Protein AF-A0A0A1U3R5-F1 (afdb_monomer_lite)

Structure (mmCIF, N/CA/C/O backbone):
data_AF-A0A0A1U3R5-F1
#
_entry.id   AF-A0A0A1U3R5-F1
#
loop_
_atom_site.group_PDB
_atom_site.id
_atom_site.type_symbol
_atom_site.label_atom_id
_atom_site.label_alt_id
_atom_site.label_comp_id
_atom_site.label_asym_id
_atom_site.label_entity_id
_atom_site.label_seq_id
_atom_site.pdbx_PDB_ins_code
_atom_site.Cartn_x
_atom_site.Cartn_y
_atom_site.Cartn_z
_atom_site.occupancy
_atom_site.B_iso_or_equiv
_atom_site.auth_seq_id
_atom_site.auth_comp_id
_atom_site.auth_asym_id
_atom_site.auth_atom_id
_atom_site.pdbx_PDB_model_num
ATOM 1 N N . MET A 1 1 ? 0.232 -1.411 3.314 1.00 96.06 1 MET A N 1
ATOM 2 C CA . MET A 1 1 ? 0.157 0.050 3.075 1.00 96.06 1 MET A CA 1
ATOM 3 C C . MET A 1 1 ? -1.226 0.662 3.321 1.00 96.06 1 MET A C 1
ATOM 5 O O . MET A 1 1 ? -1.303 1.880 3.379 1.00 96.06 1 MET A O 1
ATOM 9 N N . LEU A 1 2 ? -2.288 -0.129 3.554 1.00 96.75 2 LEU A N 1
ATOM 10 C CA . LEU A 1 2 ? -3.635 0.363 3.901 1.00 96.75 2 LEU A CA 1
ATOM 11 C C . LEU A 1 2 ? -3.669 1.492 4.963 1.00 96.75 2 LEU A C 1
ATOM 13 O O . LEU A 1 2 ? -4.366 2.478 4.728 1.00 96.75 2 LEU A O 1
ATOM 17 N N . PRO A 1 3 ? -2.906 1.440 6.080 1.00 96.75 3 PRO A N 1
ATOM 18 C CA . PRO A 1 3 ? -2.947 2.501 7.091 1.00 96.75 3 PRO A CA 1
ATOM 19 C C . PRO A 1 3 ? -2.499 3.887 6.616 1.00 96.75 3 PRO A C 1
ATOM 21 O O . PRO A 1 3 ? -2.840 4.864 7.273 1.00 96.75 3 PRO A O 1
ATOM 24 N N . ALA A 1 4 ? -1.789 4.005 5.484 1.00 97.31 4 ALA A N 1
ATOM 25 C CA . ALA A 1 4 ? -1.385 5.297 4.920 1.00 97.31 4 ALA A CA 1
ATOM 26 C C . ALA A 1 4 ? -2.586 6.238 4.693 1.00 97.31 4 ALA A C 1
ATOM 28 O O . ALA A 1 4 ? -2.471 7.445 4.885 1.00 97.31 4 ALA A O 1
ATOM 29 N N . HIS A 1 5 ? -3.758 5.672 4.389 1.00 96.50 5 HIS A N 1
ATOM 30 C CA . HIS A 1 5 ? -5.021 6.399 4.210 1.00 96.50 5 HIS A CA 1
ATOM 31 C C . HIS A 1 5 ? -5.582 7.024 5.498 1.00 96.50 5 HIS A C 1
ATOM 33 O O . HIS A 1 5 ? -6.484 7.856 5.438 1.00 96.50 5 HIS A O 1
ATOM 39 N N . GLY A 1 6 ? -5.048 6.655 6.665 1.00 95.56 6 GLY A N 1
ATOM 40 C CA . GLY A 1 6 ? -5.388 7.264 7.952 1.00 95.56 6 GLY A CA 1
ATOM 41 C C . GLY A 1 6 ? -4.587 8.528 8.287 1.00 95.56 6 GLY A C 1
ATOM 42 O O . GLY A 1 6 ? -4.894 9.176 9.283 1.00 95.56 6 GLY A O 1
ATOM 43 N N . TYR A 1 7 ? -3.568 8.889 7.496 1.00 96.50 7 TYR A N 1
ATOM 44 C CA . TYR A 1 7 ? -2.670 10.010 7.800 1.00 96.50 7 TYR A CA 1
ATOM 45 C C . TYR A 1 7 ? -3.086 11.296 7.059 1.00 96.50 7 TYR A C 1
ATOM 47 O O . TYR A 1 7 ? -3.094 11.303 5.824 1.00 96.50 7 TYR A O 1
ATOM 55 N N . PRO A 1 8 ? -3.360 12.415 7.765 1.00 94.62 8 PRO A N 1
ATOM 56 C CA . PRO A 1 8 ? -3.818 13.665 7.143 1.00 94.62 8 PRO A CA 1
ATOM 57 C C . PRO A 1 8 ? -2.880 14.218 6.061 1.00 94.62 8 PRO A C 1
ATOM 59 O O . PRO A 1 8 ? -3.336 14.615 4.990 1.00 94.62 8 PRO A O 1
ATOM 62 N N . GLU A 1 9 ? -1.566 14.169 6.297 1.00 96.69 9 GLU A N 1
ATOM 63 C CA . GLU A 1 9 ? -0.560 14.681 5.356 1.00 96.69 9 GLU A CA 1
ATOM 64 C C . GLU A 1 9 ? -0.471 13.890 4.048 1.00 96.69 9 GLU A C 1
ATOM 66 O O . GLU A 1 9 ? -0.007 14.423 3.044 1.00 96.69 9 GLU A O 1
ATOM 71 N N . LEU A 1 10 ? -0.924 12.635 4.038 1.00 96.81 10 LEU A N 1
ATOM 72 C CA . LEU A 1 10 ? -1.019 11.829 2.820 1.00 96.81 10 LEU A CA 1
ATOM 73 C C . LEU A 1 10 ? -2.388 11.991 2.153 1.00 96.81 10 LEU A C 1
ATOM 75 O O . LEU A 1 10 ? -2.484 12.015 0.930 1.00 96.81 10 LEU A O 1
ATOM 79 N N . LYS A 1 11 ? -3.444 12.186 2.948 1.00 93.94 11 LYS A N 1
ATOM 80 C CA . LYS A 1 11 ? -4.819 12.358 2.463 1.00 93.94 11 LYS A CA 1
ATOM 81 C C . LYS A 1 11 ? -5.016 13.606 1.593 1.00 93.94 11 LYS A C 1
ATOM 83 O O . LYS A 1 11 ? -5.965 13.661 0.818 1.00 93.94 11 LYS A O 1
ATOM 88 N N . LYS A 1 12 ? -4.127 14.600 1.689 1.00 96.00 12 LYS A N 1
ATOM 89 C CA . LYS A 1 12 ? -4.178 15.815 0.854 1.00 96.00 12 LYS A CA 1
ATOM 90 C C . LYS A 1 12 ? -3.909 15.565 -0.637 1.00 96.00 12 LYS A C 1
ATOM 92 O O . LYS A 1 12 ? -4.214 16.429 -1.454 1.00 96.00 12 LYS A O 1
ATOM 97 N N . TYR A 1 13 ? -3.328 14.421 -0.997 1.00 97.38 13 TYR A N 1
ATOM 98 C CA . TYR A 1 13 ? -3.007 14.075 -2.380 1.00 97.38 13 TYR A CA 1
ATOM 99 C C . TYR A 1 13 ? -4.190 13.362 -3.045 1.00 97.38 13 TYR A C 1
ATOM 101 O O . TYR A 1 13 ? -4.510 12.228 -2.701 1.00 97.38 13 TYR A O 1
ATOM 109 N N . THR A 1 14 ? -4.832 14.004 -4.025 1.00 96.00 14 THR A N 1
ATOM 110 C CA . THR A 1 14 ? -6.010 13.452 -4.727 1.00 96.00 14 THR A CA 1
ATOM 111 C C . THR A 1 14 ? -5.700 12.204 -5.555 1.00 96.00 14 THR A C 1
ATOM 113 O O . THR A 1 14 ? -6.590 11.407 -5.830 1.00 96.00 14 THR A O 1
ATOM 116 N N . ASN A 1 15 ? -4.435 12.009 -5.922 1.00 95.00 15 ASN A N 1
ATOM 117 C CA . ASN A 1 15 ? -3.932 10.826 -6.613 1.00 95.00 15 ASN A CA 1
ATOM 118 C C . ASN A 1 15 ? -3.558 9.666 -5.664 1.00 95.00 15 ASN A C 1
ATOM 120 O O . ASN A 1 15 ? -3.092 8.628 -6.131 1.00 95.00 15 ASN A O 1
ATOM 124 N N . LEU A 1 16 ? -3.779 9.795 -4.350 1.00 96.62 16 LEU A N 1
ATOM 125 C CA . LEU A 1 16 ? -3.780 8.667 -3.415 1.00 96.62 16 LEU A CA 1
ATOM 126 C C . LEU A 1 16 ? -5.173 8.009 -3.420 1.00 96.62 16 LEU A C 1
ATOM 128 O O . LEU A 1 16 ? -5.996 8.248 -2.543 1.00 96.62 16 LEU A O 1
ATOM 132 N N . VAL A 1 17 ? -5.441 7.200 -4.449 1.00 93.94 17 VAL A N 1
ATOM 133 C CA . VAL A 1 17 ? -6.810 6.778 -4.815 1.00 93.94 17 VAL A CA 1
ATOM 134 C C . VAL A 1 17 ? -7.430 5.761 -3.849 1.00 93.94 17 VAL A C 1
ATOM 136 O O . VAL A 1 17 ? -8.609 5.860 -3.521 1.00 93.94 17 VAL A O 1
ATOM 139 N N . GLY A 1 18 ? -6.667 4.766 -3.383 1.00 94.25 18 GLY A N 1
ATOM 140 C CA . GLY A 1 18 ? -7.239 3.692 -2.569 1.00 94.25 18 GLY A CA 1
ATOM 141 C C . GLY A 1 18 ? -6.260 2.595 -2.162 1.00 94.25 18 GLY A C 1
ATOM 142 O O . GLY A 1 18 ? -5.039 2.776 -2.179 1.00 94.25 18 GLY A O 1
ATOM 143 N N . HIS A 1 19 ? -6.811 1.455 -1.747 1.00 95.88 19 HIS A N 1
ATOM 144 C CA . HIS A 1 19 ? -6.063 0.241 -1.433 1.00 95.88 19 HIS A CA 1
ATOM 145 C C . HIS A 1 19 ? -6.495 -0.877 -2.381 1.00 95.88 19 HIS A C 1
ATOM 147 O O . HIS A 1 19 ? -7.686 -1.133 -2.523 1.00 95.88 19 HIS A O 1
ATOM 153 N N . PHE A 1 20 ? -5.523 -1.522 -3.024 1.00 95.56 20 PHE A N 1
ATOM 154 C CA . PHE A 1 20 ? -5.755 -2.639 -3.931 1.00 95.56 20 PHE A CA 1
ATOM 155 C C . PHE A 1 20 ? -5.381 -3.958 -3.254 1.00 95.56 20 PHE A C 1
ATOM 157 O O . PHE A 1 20 ? -4.309 -4.053 -2.648 1.00 95.56 20 PHE A O 1
ATOM 164 N N . GLY A 1 21 ? -6.240 -4.964 -3.417 1.00 94.56 21 GLY A N 1
ATOM 165 C CA . GLY A 1 21 ? -5.992 -6.323 -2.948 1.00 94.56 21 GLY A CA 1
ATOM 166 C C . GLY A 1 21 ? -6.193 -6.515 -1.446 1.00 94.56 21 GLY A C 1
ATOM 167 O O . GLY A 1 21 ? -6.922 -5.775 -0.781 1.00 94.56 21 GLY A O 1
ATOM 168 N N . THR A 1 22 ? -5.567 -7.564 -0.925 1.00 95.38 22 THR A N 1
ATOM 169 C CA . THR A 1 22 ? -5.770 -8.065 0.434 1.00 95.38 22 THR A CA 1
ATOM 170 C C . THR A 1 22 ? -4.424 -8.304 1.133 1.00 95.38 22 THR A C 1
ATOM 172 O O . THR A 1 22 ? -3.490 -7.507 1.026 1.00 95.38 22 THR A O 1
ATOM 175 N N . ALA A 1 23 ? -4.313 -9.358 1.943 1.00 97.06 23 ALA A N 1
ATOM 176 C CA . ALA A 1 23 ? -3.092 -9.667 2.668 1.00 97.06 23 ALA A CA 1
ATOM 177 C C . ALA A 1 23 ? -1.988 -10.176 1.727 1.00 97.06 23 ALA A C 1
ATOM 179 O O . ALA A 1 23 ? -2.240 -10.784 0.691 1.00 97.06 23 ALA A O 1
ATOM 180 N N . TRP A 1 24 ? -0.736 -9.981 2.147 1.00 97.81 24 TRP A N 1
ATOM 181 C CA . TRP A 1 24 ? 0.464 -10.220 1.337 1.00 97.81 24 TRP A CA 1
ATOM 182 C C . TRP A 1 24 ? 0.540 -11.606 0.675 1.00 97.81 24 TRP A C 1
ATOM 184 O O . TRP A 1 24 ? 1.134 -11.728 -0.392 1.00 97.81 24 TRP A O 1
ATOM 194 N N . TYR A 1 25 ? -0.041 -12.652 1.268 1.00 96.62 25 TYR A N 1
ATOM 195 C CA . TYR A 1 25 ? 0.012 -14.007 0.713 1.00 96.62 25 TYR A CA 1
ATOM 196 C C . TYR A 1 25 ? -0.812 -14.165 -0.581 1.00 96.62 25 TYR A C 1
ATOM 198 O O . TYR A 1 25 ? -0.552 -15.085 -1.353 1.00 96.62 25 TYR A O 1
ATOM 206 N N . ASN A 1 26 ? -1.754 -13.255 -0.860 1.00 97.25 26 ASN A N 1
ATOM 207 C CA . ASN A 1 26 ? -2.559 -13.249 -2.087 1.00 97.25 26 ASN A CA 1
ATOM 208 C C . ASN A 1 26 ? -1.890 -12.510 -3.258 1.00 97.25 26 ASN A C 1
ATOM 210 O O . ASN A 1 26 ? -2.398 -12.551 -4.381 1.00 97.25 26 ASN A O 1
ATOM 214 N N . GLN A 1 27 ? -0.720 -11.893 -3.045 1.00 97.25 27 GLN A N 1
ATOM 215 C CA . GLN A 1 27 ? -0.073 -11.028 -4.039 1.00 97.25 27 GLN A CA 1
ATOM 216 C C . GLN A 1 27 ? 0.152 -11.711 -5.399 1.00 97.25 27 GLN A C 1
ATOM 218 O O . GLN A 1 27 ? 0.042 -11.077 -6.436 1.00 97.25 27 GLN A O 1
ATOM 223 N N . GLN A 1 28 ? 0.422 -13.018 -5.441 1.00 96.12 28 GLN A N 1
ATOM 224 C CA . GLN A 1 28 ? 0.655 -13.721 -6.708 1.00 96.12 28 GLN A CA 1
ATOM 225 C C . GLN A 1 28 ? -0.595 -13.862 -7.590 1.00 96.12 28 GLN A C 1
ATOM 227 O O . GLN A 1 28 ? -0.464 -14.169 -8.777 1.00 96.12 28 GLN A O 1
ATOM 232 N N . HIS A 1 29 ? -1.788 -13.734 -7.011 1.00 96.56 29 HIS A N 1
ATOM 233 C CA . HIS A 1 29 ? -3.053 -13.684 -7.741 1.00 96.56 29 HIS A CA 1
ATOM 234 C C . HIS A 1 29 ? -3.450 -12.233 -8.027 1.00 96.56 29 HIS A C 1
ATOM 236 O O . HIS A 1 29 ? -3.851 -11.911 -9.138 1.00 96.56 29 HIS A O 1
ATOM 242 N N . GLU A 1 30 ? -3.287 -11.350 -7.044 1.00 96.19 30 GLU A N 1
ATOM 243 C CA . GLU A 1 30 ? -3.713 -9.953 -7.145 1.00 96.19 30 GLU A CA 1
ATOM 244 C C . GLU A 1 30 ? -2.820 -9.135 -8.082 1.00 96.19 30 GLU A C 1
ATOM 246 O O . GLU A 1 30 ? -3.330 -8.387 -8.910 1.00 96.19 30 GLU A O 1
ATOM 251 N N . LEU A 1 31 ? -1.497 -9.313 -8.023 1.00 96.88 31 LEU A N 1
ATOM 252 C CA . LEU A 1 31 ? -0.554 -8.540 -8.838 1.00 96.88 31 LEU A CA 1
ATOM 253 C C . LEU A 1 31 ? -0.565 -8.929 -10.320 1.00 96.88 31 LEU A C 1
ATOM 255 O O . LEU A 1 31 ? -0.148 -8.125 -11.142 1.00 96.88 31 LEU A O 1
ATOM 259 N N . LEU A 1 32 ? -1.094 -10.107 -10.676 1.00 95.31 32 LEU A N 1
ATOM 260 C CA . LEU A 1 32 ? -1.391 -10.439 -12.078 1.00 95.31 32 LEU A CA 1
ATOM 261 C C . LEU A 1 32 ? -2.435 -9.491 -12.679 1.00 95.31 32 LEU A C 1
ATOM 263 O O . LEU A 1 32 ? -2.425 -9.253 -13.880 1.00 95.31 32 LEU A O 1
ATOM 267 N N . ASN A 1 33 ? -3.335 -8.975 -11.840 1.00 93.19 33 ASN A N 1
ATOM 268 C CA . ASN A 1 33 ? -4.456 -8.135 -12.243 1.00 93.19 33 ASN A CA 1
ATOM 269 C C . ASN A 1 33 ? -4.242 -6.661 -11.880 1.00 93.19 33 ASN A C 1
ATOM 271 O O . ASN A 1 33 ? -5.173 -5.872 -12.007 1.00 93.19 33 ASN A O 1
ATOM 275 N N . PHE A 1 34 ? -3.059 -6.284 -11.385 1.00 95.69 34 PHE A N 1
ATOM 276 C CA . PHE A 1 34 ? -2.739 -4.890 -11.104 1.00 95.69 34 PHE A CA 1
ATOM 277 C C . PHE A 1 34 ? -2.109 -4.264 -12.358 1.00 95.69 34 PHE A C 1
ATOM 279 O O . PHE A 1 34 ? -0.972 -4.601 -12.691 1.00 95.69 34 PHE A O 1
ATOM 286 N N . PRO A 1 35 ? -2.808 -3.360 -13.067 1.00 95.81 35 PRO A N 1
ATOM 287 C CA . PRO A 1 35 ? -2.377 -2.859 -14.370 1.00 95.81 35 PRO A CA 1
ATOM 288 C C . PRO A 1 35 ? -1.370 -1.703 -14.234 1.00 95.81 35 PRO A C 1
ATOM 290 O O . PRO A 1 35 ? -1.504 -0.660 -14.868 1.00 95.81 35 PRO A O 1
ATOM 293 N N . GLY A 1 36 ? -0.362 -1.857 -13.374 1.00 97.25 36 GLY A N 1
ATOM 294 C CA . GLY A 1 36 ? 0.633 -0.823 -13.102 1.00 97.25 36 GLY A CA 1
ATOM 295 C C . GLY A 1 36 ? 1.889 -1.353 -12.406 1.00 97.25 36 GLY A C 1
ATOM 296 O O . GLY A 1 36 ? 1.956 -2.525 -12.031 1.00 97.25 36 GLY A O 1
ATOM 297 N N . PRO A 1 37 ? 2.906 -0.501 -12.204 1.00 98.38 37 PRO A N 1
ATOM 298 C CA . PRO A 1 37 ? 4.105 -0.880 -11.476 1.00 98.38 37 PRO A CA 1
ATOM 299 C C . PRO A 1 37 ? 3.853 -0.951 -9.967 1.00 98.38 37 PRO A C 1
ATOM 301 O O . PRO A 1 37 ? 3.089 -0.167 -9.402 1.00 98.38 37 PRO A O 1
ATOM 304 N N . VAL A 1 38 ? 4.549 -1.863 -9.293 1.00 98.44 38 VAL A N 1
ATOM 305 C CA . VAL A 1 38 ? 4.386 -2.124 -7.856 1.00 98.44 38 VAL A CA 1
ATOM 306 C C . VAL A 1 38 ? 5.732 -1.981 -7.166 1.00 98.44 38 VAL A C 1
ATOM 308 O O . VAL A 1 38 ? 6.702 -2.638 -7.537 1.00 98.44 38 VAL A O 1
ATOM 311 N N . VAL A 1 39 ? 5.789 -1.142 -6.133 1.00 98.62 39 VAL A N 1
ATOM 312 C CA . VAL A 1 39 ? 7.010 -0.908 -5.354 1.00 98.62 39 VAL A CA 1
ATOM 313 C C . VAL A 1 39 ? 6.915 -1.618 -4.008 1.00 98.62 39 VAL A C 1
ATOM 315 O O . VAL A 1 39 ? 6.083 -1.273 -3.168 1.00 98.62 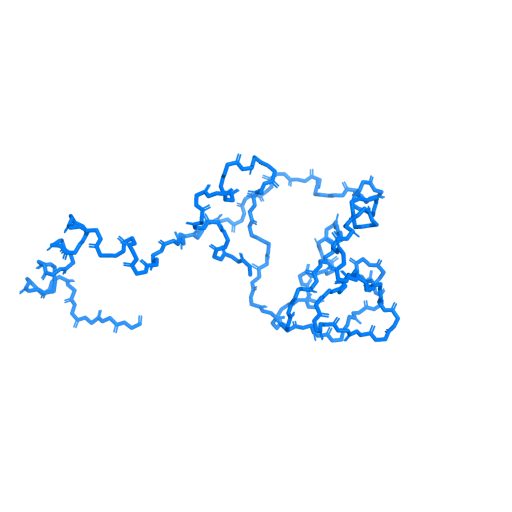39 VAL A O 1
ATOM 318 N N . PHE A 1 40 ? 7.812 -2.569 -3.767 1.00 98.56 40 PHE A N 1
ATOM 319 C CA . PHE A 1 40 ? 7.986 -3.193 -2.461 1.00 98.56 40 PHE A CA 1
ATOM 320 C C . PHE A 1 40 ? 8.973 -2.384 -1.620 1.00 98.56 40 PHE A C 1
ATOM 322 O O . PHE A 1 40 ? 10.159 -2.293 -1.939 1.00 98.56 40 PHE A O 1
ATOM 329 N N . THR A 1 41 ? 8.471 -1.790 -0.538 1.00 98.25 41 THR A N 1
ATOM 330 C CA . THR A 1 41 ? 9.257 -0.965 0.394 1.00 98.25 41 THR A CA 1
ATOM 331 C C . THR A 1 41 ? 9.813 -1.751 1.578 1.00 98.25 41 THR A C 1
ATOM 333 O O . THR A 1 41 ? 10.812 -1.336 2.161 1.00 98.25 41 THR A O 1
ATOM 336 N N . THR A 1 42 ? 9.163 -2.858 1.938 1.00 98.19 42 THR A N 1
ATOM 337 C CA . THR A 1 42 ? 9.550 -3.814 2.986 1.00 98.19 42 THR A CA 1
ATOM 338 C C . THR A 1 42 ? 9.104 -5.220 2.572 1.00 98.19 42 THR A C 1
ATOM 340 O O . THR A 1 42 ? 8.487 -5.414 1.520 1.00 98.19 42 THR A O 1
ATOM 343 N N . ASN A 1 43 ? 9.359 -6.216 3.419 1.00 97.56 43 ASN A N 1
ATOM 344 C CA . ASN A 1 43 ? 8.659 -7.494 3.334 1.00 97.56 43 ASN A CA 1
ATOM 345 C C . ASN A 1 43 ? 7.122 -7.283 3.374 1.00 97.56 43 ASN A C 1
ATOM 347 O O . ASN A 1 43 ? 6.638 -6.302 3.939 1.00 97.56 43 ASN A O 1
ATOM 351 N N . CYS A 1 44 ? 6.313 -8.161 2.778 1.00 96.69 44 CYS A N 1
ATOM 352 C CA . CYS A 1 44 ? 6.636 -9.507 2.287 1.00 96.69 44 CYS A CA 1
ATOM 353 C C . CYS A 1 44 ? 6.550 -9.607 0.757 1.00 96.69 44 CYS A C 1
ATOM 355 O O . CYS A 1 44 ? 5.453 -9.690 0.211 1.00 96.69 44 CYS A O 1
ATOM 357 N N . LEU A 1 45 ? 7.698 -9.658 0.076 1.00 97.75 45 LEU A N 1
ATOM 358 C CA . LEU A 1 45 ? 7.782 -9.990 -1.347 1.00 97.75 45 LEU A CA 1
ATOM 359 C C . LEU A 1 45 ? 7.816 -11.515 -1.511 1.00 97.75 45 LEU A C 1
ATOM 361 O O . LEU A 1 45 ? 8.751 -12.169 -1.049 1.00 97.75 45 LEU A O 1
ATOM 365 N N . MET A 1 46 ? 6.802 -12.088 -2.157 1.00 97.56 46 MET A N 1
ATOM 366 C CA . MET A 1 46 ? 6.852 -13.477 -2.622 1.00 97.56 46 MET A CA 1
ATOM 367 C C . MET A 1 46 ? 7.624 -13.544 -3.939 1.00 97.56 46 MET A C 1
ATOM 369 O O . MET A 1 46 ? 7.732 -12.542 -4.640 1.00 97.56 46 MET A O 1
ATOM 373 N N . LYS A 1 47 ? 8.115 -14.735 -4.311 1.00 96.94 47 LYS A N 1
ATOM 374 C CA . LYS A 1 47 ? 8.718 -14.971 -5.632 1.00 96.94 47 LYS A CA 1
ATOM 375 C C . LYS A 1 47 ? 7.794 -14.409 -6.730 1.00 96.94 47 LYS A C 1
ATOM 377 O O . LYS A 1 47 ? 6.693 -14.952 -6.887 1.00 96.94 47 LYS A O 1
ATOM 382 N N . PRO A 1 48 ? 8.203 -13.355 -7.464 1.00 96.00 48 PRO A N 1
ATOM 383 C CA . PRO A 1 48 ? 7.391 -12.800 -8.537 1.00 96.00 48 PRO A CA 1
ATOM 384 C C . PRO A 1 48 ? 7.168 -13.845 -9.621 1.00 96.00 48 PRO A C 1
ATOM 386 O O . PRO A 1 48 ? 8.080 -14.615 -9.943 1.00 96.00 48 PRO A O 1
ATOM 389 N N . LYS A 1 49 ? 5.961 -13.877 -10.183 1.00 96.12 49 LYS A N 1
ATOM 390 C CA . LYS A 1 49 ? 5.704 -14.689 -11.367 1.00 96.12 49 LYS A CA 1
ATOM 391 C C . LYS A 1 49 ? 6.228 -13.966 -12.616 1.00 96.12 49 LYS A C 1
ATOM 393 O O . LYS A 1 49 ? 6.161 -12.734 -12.648 1.00 96.12 49 LYS A O 1
ATOM 398 N N . PRO A 1 50 ? 6.749 -14.691 -13.623 1.00 95.88 50 PRO A N 1
ATOM 399 C CA . PRO A 1 50 ? 7.276 -14.089 -14.849 1.00 95.88 50 PRO A CA 1
ATOM 400 C C . PRO A 1 50 ? 6.328 -13.086 -15.519 1.00 95.88 50 PRO A C 1
ATOM 402 O O . PRO A 1 50 ? 6.788 -12.072 -16.028 1.00 95.88 50 PRO A O 1
ATOM 405 N N . GLU A 1 51 ? 5.023 -13.339 -15.451 1.00 96.19 51 GLU A N 1
ATOM 406 C CA . GLU A 1 51 ? 3.947 -12.570 -16.079 1.00 96.19 51 GLU A CA 1
ATOM 407 C C . GLU A 1 51 ? 3.863 -11.117 -15.600 1.00 96.19 51 GLU A C 1
ATOM 409 O O . GLU A 1 51 ? 3.388 -10.270 -16.343 1.00 96.19 51 GLU A O 1
ATOM 414 N N . TYR A 1 52 ? 4.309 -10.818 -14.375 1.00 95.19 52 TYR A N 1
ATOM 415 C CA . TYR A 1 52 ? 4.277 -9.457 -13.822 1.00 95.19 52 TYR A CA 1
ATOM 416 C C . TYR A 1 52 ? 5.629 -8.991 -13.268 1.00 95.19 52 TYR A C 1
ATOM 418 O O . TYR A 1 52 ? 5.745 -7.860 -12.796 1.00 95.19 52 TYR A O 1
ATOM 426 N N . ALA A 1 53 ? 6.664 -9.840 -13.289 1.00 96.56 53 ALA A N 1
ATOM 427 C CA . ALA A 1 53 ? 7.954 -9.557 -12.656 1.00 96.56 53 ALA A CA 1
ATOM 428 C C . ALA A 1 53 ? 8.611 -8.270 -13.182 1.00 96.56 53 ALA A C 1
ATOM 430 O O . ALA A 1 53 ? 9.212 -7.532 -12.405 1.00 96.56 53 ALA A O 1
ATOM 431 N N . GLU A 1 54 ? 8.450 -7.964 -14.472 1.00 95.62 54 GLU A N 1
ATOM 432 C CA . GLU A 1 54 ? 8.986 -6.748 -15.101 1.00 95.62 54 GLU A CA 1
ATOM 433 C C . GLU A 1 54 ? 8.322 -5.440 -14.627 1.00 95.62 54 GLU A C 1
ATOM 435 O O . GLU A 1 54 ? 8.778 -4.348 -14.963 1.00 95.62 54 GLU A O 1
ATOM 440 N N . HIS A 1 55 ? 7.238 -5.525 -13.854 1.00 95.69 55 HIS A N 1
ATOM 441 C CA . HIS A 1 55 ? 6.542 -4.377 -13.266 1.00 95.69 55 HIS A CA 1
ATOM 442 C C . HIS A 1 55 ? 6.819 -4.242 -11.761 1.00 95.69 55 HIS A C 1
ATOM 444 O O . HIS A 1 55 ? 6.299 -3.330 -11.114 1.00 95.69 55 HIS A O 1
ATOM 450 N N . ILE A 1 56 ? 7.634 -5.135 -11.186 1.00 98.31 56 ILE A N 1
ATOM 451 C CA . ILE A 1 56 ? 7.976 -5.119 -9.765 1.00 98.31 56 ILE A CA 1
ATOM 452 C C . ILE A 1 56 ? 9.273 -4.350 -9.539 1.00 98.31 56 ILE A C 1
ATOM 454 O O . ILE A 1 56 ? 10.331 -4.674 -10.079 1.00 98.31 56 ILE A O 1
ATOM 458 N N . PHE A 1 57 ? 9.189 -3.374 -8.646 1.00 98.69 57 PHE A N 1
ATOM 459 C CA . PHE A 1 57 ? 10.303 -2.578 -8.166 1.00 98.69 57 PHE A CA 1
ATOM 460 C C . PHE A 1 57 ? 10.522 -2.853 -6.684 1.00 98.69 57 PHE A C 1
ATOM 462 O O . PHE A 1 57 ? 9.586 -3.104 -5.923 1.00 98.69 57 PHE A O 1
ATOM 469 N N . THR A 1 58 ? 11.772 -2.774 -6.254 1.00 98.75 58 THR A N 1
ATOM 470 C CA . THR A 1 58 ? 12.150 -2.919 -4.845 1.00 98.75 58 THR A CA 1
ATOM 471 C C . THR A 1 58 ? 12.837 -1.656 -4.351 1.00 98.75 58 THR A C 1
ATOM 473 O O . THR A 1 58 ? 13.346 -0.872 -5.148 1.00 98.75 58 THR A O 1
ATOM 476 N N . THR A 1 59 ? 12.823 -1.414 -3.045 1.00 98.69 59 THR A N 1
ATOM 477 C CA . THR A 1 59 ? 13.578 -0.322 -2.421 1.00 98.69 59 THR A CA 1
ATOM 478 C C . THR A 1 59 ? 13.833 -0.631 -0.942 1.00 98.69 59 THR A C 1
ATOM 480 O O . THR A 1 59 ? 13.267 -1.584 -0.405 1.00 98.69 59 THR A O 1
ATOM 483 N N . ASN A 1 60 ? 14.641 0.191 -0.262 1.00 97.19 60 ASN A N 1
ATOM 484 C CA . ASN A 1 60 ? 15.137 -0.082 1.098 1.00 97.19 60 ASN A CA 1
ATOM 485 C C . ASN A 1 60 ? 15.873 -1.435 1.153 1.00 97.19 60 ASN A C 1
ATOM 487 O O . ASN A 1 60 ? 16.664 -1.735 0.271 1.00 97.19 60 ASN A O 1
ATOM 491 N N . GLU A 1 61 ? 15.582 -2.255 2.162 1.00 97.25 61 GLU A N 1
ATOM 492 C CA . GLU A 1 61 ? 16.189 -3.572 2.380 1.00 97.25 61 GLU A CA 1
ATOM 493 C C . GLU A 1 61 ? 15.583 -4.683 1.507 1.00 97.25 61 GLU A C 1
ATOM 495 O O . GLU A 1 61 ? 15.987 -5.842 1.594 1.00 97.25 61 GLU A O 1
ATOM 500 N N . VAL A 1 62 ? 14.579 -4.376 0.677 1.00 97.88 62 VAL A N 1
ATOM 501 C CA . VAL A 1 62 ? 13.958 -5.380 -0.192 1.00 97.88 62 VAL A CA 1
ATOM 502 C C . VAL A 1 62 ? 14.800 -5.572 -1.445 1.00 97.88 62 VAL A C 1
ATOM 504 O O . VAL A 1 62 ? 15.110 -4.612 -2.147 1.00 97.88 62 VAL A O 1
ATOM 507 N N . GLY A 1 63 ? 15.091 -6.829 -1.778 1.00 96.62 63 GLY A N 1
ATOM 508 C CA . GLY A 1 63 ? 15.756 -7.202 -3.019 1.00 96.62 63 GLY A CA 1
ATOM 509 C C . GLY A 1 63 ? 15.315 -8.578 -3.508 1.00 96.62 63 GLY A C 1
ATOM 510 O O . GLY A 1 63 ? 14.990 -9.465 -2.720 1.00 96.62 63 GLY A O 1
ATOM 511 N N . TYR A 1 64 ? 15.302 -8.750 -4.826 1.00 97.19 64 TYR A N 1
ATOM 512 C CA . TYR A 1 64 ? 15.078 -10.034 -5.483 1.00 97.19 64 TYR A CA 1
ATOM 513 C C . TYR A 1 64 ? 15.833 -10.033 -6.815 1.00 97.19 64 TYR A C 1
ATOM 515 O O . TYR A 1 64 ? 15.825 -9.033 -7.535 1.00 97.19 64 TYR A O 1
ATOM 523 N N . ALA A 1 65 ? 16.511 -11.135 -7.135 1.00 96.31 65 ALA A N 1
ATOM 524 C CA . ALA A 1 65 ? 17.355 -11.217 -8.322 1.00 96.31 65 ALA A CA 1
ATOM 525 C C . ALA A 1 65 ? 16.553 -10.946 -9.607 1.00 96.31 65 ALA A C 1
ATOM 527 O O . ALA A 1 65 ? 15.513 -11.560 -9.839 1.00 96.31 65 ALA A O 1
ATOM 528 N N . GLY A 1 66 ? 17.059 -10.035 -10.440 1.00 95.12 66 GLY A N 1
ATOM 529 C CA . GLY A 1 66 ? 16.430 -9.652 -11.706 1.00 95.12 66 GLY A CA 1
ATOM 530 C C . GLY A 1 66 ? 15.359 -8.562 -11.605 1.00 95.12 66 GLY A C 1
ATOM 531 O O . GLY A 1 66 ? 14.854 -8.150 -12.643 1.00 95.12 66 GLY A O 1
ATOM 532 N N . LEU A 1 67 ? 15.026 -8.066 -10.407 1.00 97.56 67 LEU A N 1
ATOM 533 C CA . LEU A 1 67 ? 14.129 -6.914 -10.256 1.00 97.56 67 LEU A CA 1
ATOM 534 C C . LEU A 1 67 ? 14.901 -5.595 -10.227 1.00 97.56 67 LEU A C 1
ATOM 536 O O . LEU A 1 67 ? 16.035 -5.531 -9.750 1.00 97.56 67 LEU A O 1
ATOM 540 N N . ILE A 1 68 ? 14.251 -4.522 -10.677 1.00 97.81 68 ILE A N 1
ATOM 541 C CA . ILE A 1 68 ? 14.806 -3.171 -10.591 1.00 97.81 68 ILE A CA 1
ATOM 542 C C . ILE A 1 68 ? 14.755 -2.705 -9.129 1.00 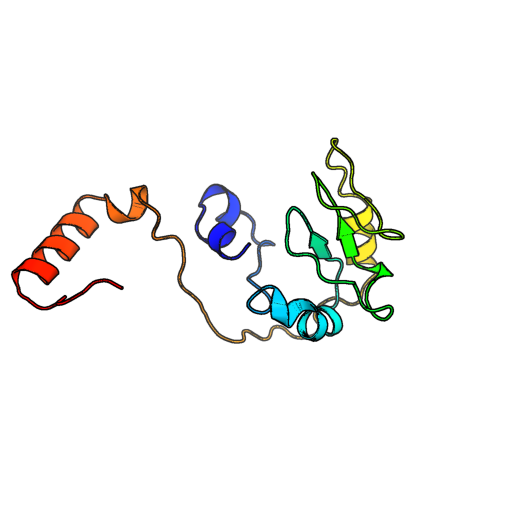97.81 68 ILE A C 1
ATOM 544 O O . ILE A 1 68 ? 13.712 -2.767 -8.470 1.00 97.81 68 ILE A O 1
ATOM 548 N N . HIS A 1 69 ? 15.887 -2.222 -8.618 1.00 98.31 69 HIS A N 1
ATOM 549 C CA . HIS A 1 69 ? 15.999 -1.680 -7.267 1.00 98.31 69 HIS A CA 1
ATOM 550 C C . HIS A 1 69 ? 16.124 -0.153 -7.301 1.00 98.31 69 HIS A C 1
ATOM 552 O O . HIS A 1 69 ? 17.081 0.391 -7.850 1.00 98.31 69 HIS A O 1
ATOM 558 N N . VAL A 1 70 ? 15.162 0.541 -6.694 1.00 98.50 70 VAL A N 1
ATOM 559 C CA . VAL A 1 70 ? 15.206 1.988 -6.469 1.00 98.50 70 VAL A CA 1
ATOM 560 C C . VAL A 1 70 ? 16.079 2.254 -5.250 1.00 98.50 70 VAL A C 1
ATOM 562 O O . VAL A 1 70 ? 15.714 1.899 -4.126 1.00 98.50 70 VAL A O 1
ATOM 565 N N . GLY A 1 71 ? 17.228 2.882 -5.491 1.00 96.94 71 GLY A N 1
ATOM 566 C CA . GLY A 1 71 ? 18.259 3.121 -4.487 1.00 96.94 71 GLY A CA 1
ATOM 567 C C . GLY A 1 71 ? 17.869 4.096 -3.372 1.00 96.94 71 GLY A C 1
ATOM 568 O O . GLY A 1 71 ? 16.741 4.586 -3.266 1.00 96.94 71 GLY A O 1
ATOM 569 N N . SER A 1 72 ? 18.850 4.400 -2.522 1.00 95.31 72 SER A N 1
ATOM 570 C CA . SER A 1 72 ? 18.685 5.232 -1.322 1.00 95.31 72 SER A CA 1
ATOM 571 C C . SER A 1 72 ? 18.251 6.673 -1.606 1.00 95.31 72 SER A C 1
ATOM 573 O O . SER A 1 72 ? 17.620 7.291 -0.754 1.00 95.31 72 SER A O 1
ATOM 575 N N . ASN A 1 73 ? 18.529 7.195 -2.803 1.00 97.00 73 ASN A N 1
ATOM 576 C CA . ASN A 1 73 ? 18.078 8.516 -3.245 1.00 97.00 73 ASN A CA 1
ATOM 577 C C . ASN A 1 73 ? 16.573 8.582 -3.562 1.00 97.00 73 ASN A C 1
ATOM 579 O O . ASN A 1 73 ? 16.067 9.677 -3.796 1.00 97.00 73 ASN A O 1
ATOM 583 N N . LYS A 1 74 ? 15.866 7.440 -3.573 1.00 97.50 74 LYS A N 1
ATOM 584 C CA . LYS A 1 74 ? 14.421 7.348 -3.837 1.00 97.50 74 LYS A CA 1
ATOM 585 C C . LYS A 1 74 ? 13.998 8.000 -5.151 1.00 97.50 74 LYS A C 1
ATOM 587 O O . LYS A 1 74 ? 12.909 8.564 -5.245 1.00 97.50 74 LYS A O 1
ATOM 592 N N . ASP A 1 75 ? 14.844 7.896 -6.174 1.00 98.06 75 ASP A N 1
ATOM 593 C CA . ASP A 1 75 ? 14.481 8.353 -7.510 1.00 98.06 75 ASP A CA 1
ATOM 594 C C . ASP A 1 75 ? 13.455 7.397 -8.137 1.00 98.06 75 ASP A C 1
ATOM 596 O O . ASP A 1 75 ? 13.784 6.378 -8.747 1.00 98.06 75 ASP A O 1
ATOM 600 N N . PHE A 1 76 ? 12.178 7.727 -7.945 1.00 98.44 76 PHE A N 1
ATOM 601 C CA . PHE A 1 76 ? 11.047 6.964 -8.465 1.00 98.44 76 PHE A CA 1
ATOM 602 C C . PHE A 1 76 ? 10.711 7.288 -9.925 1.00 98.44 76 PHE A C 1
ATOM 604 O O . PHE A 1 76 ? 9.694 6.803 -10.423 1.00 98.44 76 PHE A O 1
ATOM 611 N N . LYS A 1 77 ? 11.544 8.054 -10.643 1.00 98.38 77 LYS A N 1
ATOM 612 C CA . LYS A 1 77 ? 11.307 8.391 -12.054 1.00 98.38 77 LYS A CA 1
ATOM 613 C C . LYS A 1 77 ? 11.057 7.150 -12.914 1.00 98.38 77 LYS A C 1
ATOM 615 O O . LYS A 1 77 ? 10.078 7.122 -13.650 1.00 98.38 77 LYS A O 1
ATOM 620 N N . VAL A 1 78 ? 11.858 6.097 -12.738 1.00 97.75 78 VAL A N 1
ATOM 621 C CA . VAL A 1 78 ? 11.700 4.829 -13.476 1.00 97.75 78 VAL A CA 1
ATOM 622 C C . VAL A 1 78 ? 10.345 4.151 -13.219 1.00 97.75 78 VAL A C 1
ATOM 624 O O . VAL A 1 78 ? 9.768 3.542 -14.117 1.00 97.75 78 VAL A O 1
ATOM 627 N N . VAL A 1 79 ? 9.801 4.287 -12.005 1.00 98.56 79 VAL A N 1
ATOM 628 C CA . VAL A 1 79 ? 8.486 3.739 -11.639 1.00 98.56 79 VAL A CA 1
ATOM 629 C C . VAL A 1 79 ? 7.380 4.550 -12.308 1.00 98.56 79 VAL A C 1
ATOM 631 O O . VAL A 1 79 ? 6.44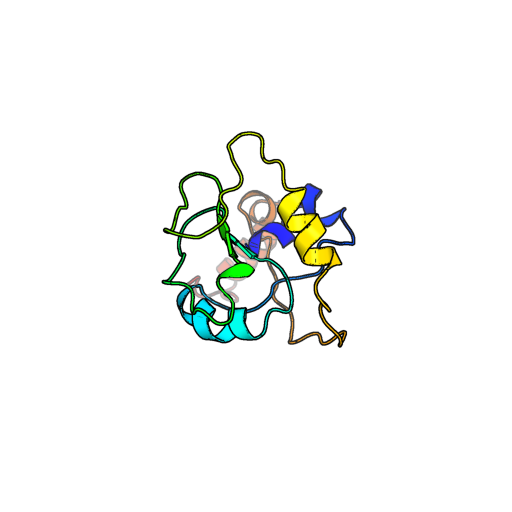0 3.981 -12.852 1.00 98.56 79 VAL A O 1
ATOM 634 N N . ILE A 1 80 ? 7.505 5.877 -12.302 1.00 98.50 80 ILE A N 1
ATOM 635 C CA . ILE A 1 80 ? 6.530 6.786 -12.916 1.00 98.50 80 ILE A CA 1
ATOM 636 C C . ILE A 1 80 ? 6.494 6.587 -14.435 1.00 98.50 80 ILE A C 1
ATOM 638 O O . ILE A 1 80 ? 5.416 6.470 -15.006 1.00 98.50 80 ILE A O 1
ATOM 642 N N . GLU A 1 81 ? 7.652 6.488 -15.087 1.00 98.38 81 GLU A N 1
ATOM 643 C CA . GLU A 1 81 ? 7.743 6.220 -16.527 1.00 98.38 81 GLU A CA 1
ATOM 644 C C . GLU A 1 81 ? 7.108 4.875 -16.891 1.00 98.38 81 GLU A C 1
ATOM 646 O O . GLU A 1 81 ? 6.368 4.793 -17.870 1.00 98.38 81 GLU A O 1
ATOM 651 N N . LYS A 1 82 ? 7.315 3.835 -16.069 1.00 98.12 82 LYS A N 1
ATOM 652 C CA . LYS A 1 82 ? 6.640 2.547 -16.260 1.00 98.12 82 LYS A CA 1
ATOM 653 C C . LYS A 1 82 ? 5.125 2.670 -16.094 1.00 98.12 82 LYS A C 1
ATOM 655 O O . LYS A 1 82 ? 4.404 2.111 -16.908 1.00 98.12 82 LYS A O 1
ATOM 660 N N . ALA A 1 83 ? 4.645 3.417 -15.097 1.00 98.06 83 ALA A N 1
ATOM 661 C CA . ALA A 1 83 ? 3.213 3.647 -14.893 1.00 98.06 83 ALA A CA 1
ATOM 662 C C . ALA A 1 83 ? 2.564 4.362 -16.084 1.00 98.06 83 ALA A C 1
ATOM 664 O O . ALA A 1 83 ? 1.483 3.972 -16.502 1.00 98.06 83 ALA A O 1
ATOM 665 N N . LEU A 1 84 ? 3.235 5.368 -16.653 1.00 98.06 84 LEU A N 1
ATOM 666 C CA . LEU A 1 84 ? 2.751 6.113 -17.822 1.00 98.06 84 LEU A CA 1
ATOM 667 C C . LEU A 1 84 ? 2.730 5.279 -19.112 1.00 98.06 84 LEU A C 1
ATOM 669 O O . LEU A 1 84 ? 1.995 5.614 -20.035 1.00 98.06 84 LEU A O 1
ATOM 673 N N . ALA A 1 85 ? 3.550 4.229 -19.190 1.00 97.62 85 ALA A N 1
ATOM 674 C CA . ALA A 1 85 ? 3.621 3.324 -20.336 1.00 97.62 85 ALA A CA 1
ATOM 675 C C . ALA A 1 85 ? 2.670 2.117 -20.233 1.00 97.62 85 ALA A C 1
ATOM 677 O O . ALA A 1 85 ? 2.614 1.316 -21.163 1.00 97.62 85 ALA A O 1
ATOM 678 N N . MET A 1 86 ? 1.980 1.947 -19.103 1.00 96.75 86 MET A N 1
ATOM 679 C CA . MET A 1 86 ? 1.022 0.866 -18.875 1.00 96.75 86 MET A CA 1
ATOM 680 C C . MET A 1 86 ? -0.405 1.389 -19.017 1.00 96.75 86 MET A C 1
ATOM 682 O O . MET A 1 86 ? -0.674 2.550 -18.721 1.00 96.75 86 MET A O 1
ATOM 686 N N . ASP A 1 87 ? -1.325 0.513 -19.424 1.00 94.44 87 ASP A N 1
ATOM 687 C CA . ASP A 1 87 ? -2.716 0.894 -19.693 1.00 94.44 87 ASP A CA 1
ATOM 688 C C . ASP A 1 87 ? -3.433 1.458 -18.455 1.00 94.44 87 ASP A C 1
ATOM 690 O O . ASP A 1 87 ? -4.354 2.264 -18.582 1.00 94.44 87 ASP A O 1
ATOM 694 N N . GLY A 1 88 ? -3.007 1.067 -17.248 1.00 95.44 88 GLY A N 1
ATOM 695 C CA . GLY A 1 88 ? -3.681 1.452 -16.016 1.00 95.44 88 GLY A CA 1
ATOM 696 C C . GLY A 1 88 ? -5.043 0.773 -15.863 1.00 95.44 88 GLY A C 1
ATOM 697 O O . GLY A 1 88 ? -5.439 -0.104 -16.636 1.00 95.44 88 GLY A O 1
ATOM 698 N N . PHE A 1 89 ? -5.774 1.165 -14.822 1.00 93.38 89 PHE A N 1
ATOM 699 C CA . PHE A 1 89 ? -7.147 0.705 -14.635 1.00 93.38 89 PHE A CA 1
ATOM 700 C C . PHE A 1 89 ? -8.041 1.279 -15.740 1.00 93.38 89 PHE A C 1
ATOM 702 O O . PHE A 1 89 ? -8.052 2.488 -15.949 1.00 93.38 89 PHE A O 1
ATOM 709 N N . GLN A 1 90 ? -8.787 0.408 -16.426 1.00 92.25 90 GLN A N 1
ATOM 710 C CA . GLN A 1 90 ? -9.758 0.809 -17.455 1.00 92.25 90 GLN A CA 1
ATOM 711 C C . GLN A 1 90 ? -11.133 1.159 -16.865 1.00 92.25 90 GLN A C 1
ATOM 713 O O . GLN A 1 90 ? -11.948 1.803 -17.524 1.00 92.25 90 GLN A O 1
ATOM 718 N N . ASP A 1 91 ? -11.368 0.762 -15.611 1.00 87.50 91 ASP A N 1
ATOM 719 C CA . ASP A 1 91 ? -12.663 0.846 -14.950 1.00 87.50 91 ASP A CA 1
ATOM 720 C C . ASP A 1 91 ? -12.514 1.558 -13.595 1.00 87.50 91 ASP A C 1
ATOM 722 O O . ASP A 1 91 ? -11.610 1.243 -12.818 1.00 87.50 91 ASP A O 1
ATOM 726 N N . ASP A 1 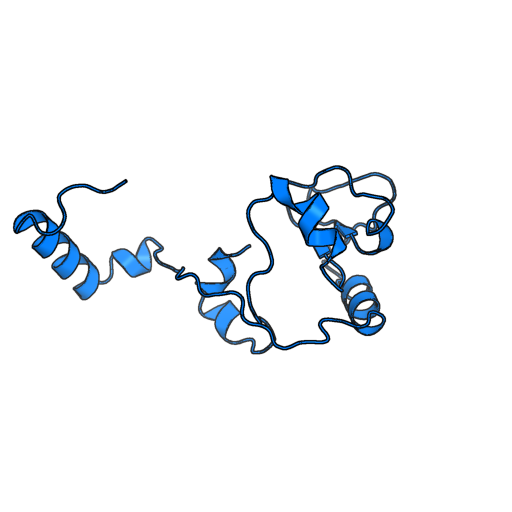92 ? -13.467 2.424 -13.244 1.00 83.75 92 ASP A N 1
ATOM 727 C CA . ASP A 1 92 ? -13.535 3.096 -11.934 1.00 83.75 92 ASP A CA 1
ATOM 728 C C . ASP A 1 92 ? -14.305 2.263 -10.891 1.00 83.75 92 ASP A C 1
ATOM 730 O O . ASP A 1 92 ? -15.228 2.729 -10.212 1.00 83.75 92 ASP A O 1
ATOM 734 N N . LYS A 1 93 ? -13.968 0.976 -10.770 1.00 84.31 93 LYS A N 1
ATOM 735 C CA . LYS A 1 93 ? -14.690 0.059 -9.879 1.00 84.31 93 LYS A CA 1
ATOM 736 C C . LYS A 1 93 ? -14.239 0.213 -8.422 1.00 84.31 93 LYS A C 1
ATOM 738 O O . LYS A 1 93 ? -13.080 -0.021 -8.086 1.00 84.31 93 LYS A O 1
ATOM 743 N N . LYS A 1 94 ? -15.181 0.531 -7.524 1.00 85.62 94 LYS A N 1
ATOM 744 C CA . LYS A 1 94 ? -14.974 0.506 -6.064 1.00 85.62 94 LYS A CA 1
ATOM 745 C C . LYS A 1 94 ? -15.485 -0.809 -5.473 1.00 85.62 94 LYS A C 1
ATOM 747 O O . LYS A 1 94 ? -16.685 -0.971 -5.263 1.00 85.62 94 LYS A O 1
ATOM 752 N N . ASP A 1 95 ? -14.569 -1.711 -5.131 1.00 86.19 95 ASP A N 1
ATOM 753 C CA . ASP A 1 95 ? -14.877 -3.017 -4.527 1.00 86.19 95 ASP A CA 1
ATOM 754 C C . ASP A 1 95 ? -14.923 -2.968 -2.991 1.00 86.19 95 ASP A C 1
ATOM 756 O O . ASP A 1 95 ? -14.284 -3.743 -2.282 1.00 86.19 95 ASP A O 1
ATOM 760 N N . GLY A 1 96 ? -15.723 -2.033 -2.474 1.00 90.88 96 GLY A N 1
ATOM 761 C CA . GLY A 1 96 ? -15.981 -1.872 -1.046 1.00 90.88 96 GLY A CA 1
ATOM 762 C C . GLY A 1 96 ? -15.232 -0.711 -0.395 1.00 90.88 96 GLY A C 1
ATOM 763 O O . GLY A 1 96 ? -14.677 0.173 -1.048 1.00 90.88 96 GLY A O 1
ATOM 764 N N . GLU A 1 97 ? -15.289 -0.677 0.933 1.00 94.19 97 GLU A N 1
ATOM 765 C CA . GLU A 1 97 ? -14.696 0.373 1.754 1.00 94.19 97 GLU A CA 1
ATOM 766 C C . GLU A 1 97 ? -14.232 -0.205 3.088 1.00 94.19 97 GLU A C 1
ATOM 768 O O . GLU A 1 97 ? -14.898 -1.058 3.676 1.00 94.19 97 GLU A O 1
ATOM 773 N N . VAL A 1 98 ? -13.083 0.270 3.565 1.00 94.25 98 VAL A N 1
ATOM 774 C CA . VAL A 1 98 ? -12.518 -0.105 4.861 1.00 94.25 98 VAL A CA 1
ATOM 775 C C . VAL A 1 98 ? -12.156 1.166 5.615 1.00 94.25 98 VAL A C 1
ATOM 777 O O . VAL A 1 98 ? -11.459 2.033 5.087 1.00 94.25 98 VAL A O 1
ATOM 780 N N . LEU A 1 99 ? -12.611 1.270 6.864 1.00 95.12 99 LEU A N 1
ATOM 781 C CA . LEU A 1 99 ? -12.229 2.360 7.758 1.00 95.12 99 LEU A CA 1
ATOM 782 C C . LEU A 1 99 ? -10.851 2.090 8.373 1.00 95.12 99 LEU A C 1
ATOM 784 O O . LEU A 1 99 ? -10.563 0.991 8.842 1.00 95.12 99 LEU A O 1
ATOM 788 N N . THR A 1 100 ? -10.010 3.120 8.403 1.00 95.50 100 THR A N 1
ATOM 789 C CA . THR A 1 100 ? -8.689 3.110 9.044 1.00 95.50 100 THR A CA 1
ATOM 790 C C . THR A 1 100 ? -8.459 4.432 9.781 1.00 95.50 100 THR A C 1
ATOM 792 O O . THR A 1 100 ? -9.272 5.349 9.678 1.00 95.50 100 THR A O 1
ATOM 795 N N . GLY A 1 101 ? -7.357 4.546 10.524 1.00 94.56 101 GLY A N 1
ATOM 796 C CA . GLY A 1 101 ? -6.992 5.775 11.241 1.00 94.56 101 GLY A CA 1
ATOM 797 C C . GLY A 1 101 ? -7.315 5.780 12.737 1.00 94.56 101 GLY A C 1
ATOM 798 O O . GLY A 1 101 ? -7.164 6.809 13.384 1.00 94.56 101 GLY A O 1
ATOM 799 N N . PHE A 1 102 ? -7.683 4.638 13.322 1.00 94.19 102 PHE A N 1
ATOM 800 C CA . PHE A 1 102 ? -7.882 4.483 14.771 1.00 94.19 102 PHE A CA 1
ATOM 801 C C . PHE A 1 102 ? -6.549 4.337 15.537 1.00 94.19 102 PHE A C 1
ATOM 803 O O . PHE A 1 102 ? -6.363 3.409 16.321 1.00 94.19 102 PHE A O 1
ATOM 810 N N . GLY A 1 103 ? -5.584 5.223 15.268 1.00 93.75 103 GLY A N 1
ATOM 811 C CA . GLY A 1 103 ? -4.317 5.284 16.004 1.00 93.75 103 GLY A CA 1
ATOM 812 C C . GLY A 1 103 ? -4.497 5.850 17.417 1.00 93.75 103 GLY A C 1
ATOM 813 O O . GLY A 1 103 ? -5.526 6.447 17.725 1.00 93.75 103 GLY A O 1
ATOM 814 N N . HIS A 1 104 ? -3.478 5.713 18.274 1.00 94.81 104 HIS A N 1
ATOM 815 C CA . HIS A 1 104 ? -3.564 6.124 19.684 1.00 94.81 104 HIS A CA 1
ATOM 816 C C . HIS A 1 104 ? -4.055 7.563 19.878 1.00 94.81 104 HIS A C 1
ATOM 818 O O . HIS A 1 104 ? -4.924 7.786 20.708 1.00 94.81 104 HIS A O 1
ATOM 824 N N . HIS A 1 105 ? -3.557 8.524 19.093 1.00 94.06 105 HIS A N 1
ATOM 825 C CA . HIS A 1 105 ? -3.992 9.919 19.199 1.00 94.06 105 HIS A CA 1
ATOM 826 C C . HIS A 1 105 ? -5.489 10.083 18.901 1.00 94.06 105 HIS A C 1
ATOM 828 O O . HIS A 1 105 ? -6.200 10.663 19.709 1.00 94.06 105 HIS A O 1
ATOM 834 N N . ALA A 1 106 ? -5.981 9.473 17.816 1.00 93.12 106 ALA A N 1
ATOM 835 C CA . ALA A 1 106 ? -7.397 9.516 17.454 1.00 93.12 106 ALA A CA 1
ATOM 836 C C . ALA A 1 106 ? -8.297 8.870 18.520 1.00 93.12 106 ALA A C 1
ATOM 838 O O . ALA A 1 106 ? -9.406 9.331 18.754 1.00 93.12 106 ALA A O 1
ATOM 839 N N . LEU A 1 107 ? -7.829 7.806 19.180 1.00 93.25 107 LEU A N 1
ATOM 840 C CA . LEU A 1 107 ? -8.580 7.155 20.256 1.00 93.25 107 LEU A CA 1
ATOM 841 C C . LEU A 1 107 ? -8.553 7.941 21.571 1.00 93.25 107 LEU A C 1
ATOM 843 O O . LEU A 1 107 ? -9.514 7.856 22.329 1.00 93.25 107 LEU A O 1
ATOM 847 N N . LEU A 1 108 ? -7.468 8.676 21.836 1.00 94.62 108 LEU A N 1
ATOM 848 C CA . LEU A 1 108 ? -7.266 9.463 23.056 1.00 94.62 108 LEU A CA 1
ATOM 849 C C . LEU A 1 108 ? -7.896 10.859 23.002 1.00 94.62 108 LEU A C 1
ATOM 851 O O . LEU A 1 108 ? -7.873 11.564 24.008 1.00 94.62 108 LEU A O 1
ATOM 855 N N . GLU A 1 109 ? -8.488 11.250 21.873 1.00 94.38 109 GLU A N 1
ATOM 856 C CA . GLU A 1 109 ? -9.343 12.435 21.809 1.00 94.38 109 GLU A CA 1
ATOM 857 C C . GLU A 1 109 ? -10.436 12.354 22.882 1.00 94.38 109 GLU A C 1
ATOM 859 O O . GLU A 1 109 ? -11.087 11.312 23.043 1.00 94.38 109 GLU A O 1
ATOM 864 N N . THR A 1 110 ? -10.629 13.445 23.631 1.00 90.38 110 THR A N 1
ATOM 865 C CA . THR A 1 110 ? -11.452 13.462 24.853 1.00 90.38 110 THR A CA 1
ATOM 866 C C . THR A 1 110 ? -12.857 12.925 24.595 1.00 90.38 110 THR A C 1
ATOM 868 O O . THR A 1 110 ? -13.319 12.022 25.292 1.00 90.38 110 THR A O 1
ATOM 871 N N . GLU A 1 111 ? -13.508 13.401 23.534 1.00 94.19 111 GLU A N 1
ATOM 872 C CA . GLU A 1 111 ? -14.874 13.004 23.180 1.00 94.19 111 GLU A CA 1
ATOM 873 C C . GLU A 1 111 ? -14.987 11.511 22.827 1.00 94.19 111 GLU A C 1
ATOM 875 O O . GLU A 1 111 ? -15.963 10.842 23.183 1.00 94.19 111 GLU A O 1
ATOM 880 N N . ILE A 1 112 ? -13.976 10.960 22.146 1.00 94.62 112 ILE A N 1
ATOM 881 C CA . ILE A 1 112 ? -13.933 9.542 21.761 1.00 94.62 112 ILE A CA 1
ATOM 882 C C . ILE A 1 112 ? -13.672 8.681 22.998 1.00 94.62 112 ILE A C 1
ATOM 884 O O . ILE A 1 112 ? -14.369 7.685 23.218 1.00 94.62 112 ILE A O 1
ATOM 888 N N . THR A 1 113 ? -12.725 9.098 23.836 1.00 96.12 113 THR A N 1
ATOM 889 C CA . THR A 1 113 ? -12.359 8.409 25.077 1.00 96.12 113 THR A CA 1
ATOM 890 C C . THR A 1 113 ? -13.546 8.322 26.031 1.00 96.12 113 THR A C 1
ATOM 892 O O . THR A 1 113 ? -13.895 7.230 26.484 1.00 96.12 113 THR A O 1
ATOM 895 N N . GLU A 1 114 ? -14.216 9.441 26.312 1.00 96.88 114 GLU A N 1
ATOM 896 C CA . GLU A 1 114 ? -15.371 9.480 27.216 1.00 96.88 114 GLU A CA 1
ATOM 897 C C . GLU A 1 114 ? -16.507 8.577 26.727 1.00 96.88 114 GLU A C 1
ATOM 899 O O . GLU A 1 114 ? -17.107 7.828 27.510 1.00 96.88 114 GLU A O 1
ATOM 904 N N . LYS A 1 115 ? -16.764 8.579 25.416 1.00 96.69 115 LYS A N 1
ATOM 905 C CA . LYS A 1 115 ? -17.786 7.736 24.792 1.00 96.69 115 LYS A CA 1
ATOM 906 C C . LYS A 1 115 ? -17.445 6.249 24.897 1.00 96.69 115 LYS A C 1
ATOM 908 O O . LYS A 1 115 ? -18.310 5.464 25.291 1.00 96.69 115 LYS A O 1
ATOM 913 N N . LEU A 1 116 ? -16.202 5.862 24.600 1.00 95.38 116 LEU A N 1
ATOM 914 C CA . LEU A 1 116 ? -15.728 4.479 24.736 1.00 95.38 116 LEU A CA 1
ATOM 915 C C . LEU A 1 116 ? -15.840 3.995 26.186 1.00 95.38 116 LEU A C 1
ATOM 917 O O . LEU A 1 116 ? -16.428 2.942 26.442 1.00 95.38 116 LEU A O 1
ATOM 921 N N . VAL A 1 117 ? -15.360 4.790 27.145 1.00 96.31 117 VAL A N 1
ATOM 922 C CA . VAL A 1 117 ? -15.433 4.469 28.580 1.00 96.31 117 VAL A CA 1
ATOM 923 C C . VAL A 1 117 ? -16.884 4.325 29.040 1.00 96.31 117 VAL A C 1
ATOM 925 O O . VAL A 1 117 ? -17.211 3.378 29.757 1.00 96.31 117 VAL A O 1
ATOM 928 N N . SER A 1 118 ? -17.778 5.217 28.611 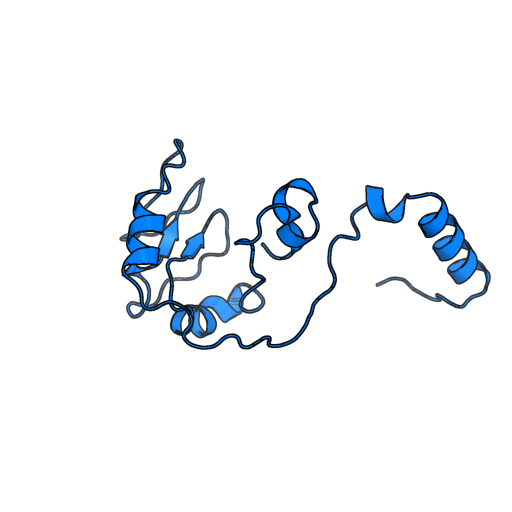1.00 97.88 118 SER A N 1
ATOM 929 C CA . SER A 1 118 ? -19.213 5.130 28.910 1.00 97.88 118 SER A CA 1
ATOM 930 C C . SER A 1 118 ? -19.838 3.845 28.359 1.00 97.88 118 SER A C 1
ATOM 932 O O . SER A 1 118 ? -20.589 3.157 29.056 1.00 97.88 118 SER A O 1
ATOM 934 N N . TYR A 1 119 ? -19.501 3.459 27.128 1.00 97.88 119 TYR A N 1
ATOM 935 C CA . TYR A 1 119 ? -20.031 2.242 26.507 1.00 97.88 119 TYR A CA 1
ATOM 936 C C . TYR A 1 119 ? -19.538 0.967 27.187 1.00 97.88 119 TYR A C 1
ATOM 938 O O . TYR A 1 119 ? -20.311 0.017 27.314 1.00 97.88 119 TYR A O 1
ATOM 946 N N . ILE A 1 120 ? -18.305 0.959 27.687 1.00 97.19 120 ILE A N 1
ATOM 947 C CA . ILE A 1 120 ? -17.785 -0.142 28.504 1.00 97.19 120 ILE A CA 1
ATOM 948 C C . ILE A 1 120 ? -18.526 -0.196 29.846 1.00 97.19 120 ILE A C 1
ATOM 950 O O . ILE A 1 120 ? -19.078 -1.235 30.204 1.00 97.19 120 ILE A O 1
ATOM 954 N N . LYS A 1 121 ? -18.627 0.931 30.567 1.00 97.56 121 LYS A N 1
ATOM 955 C CA . LYS A 1 121 ? -19.299 0.998 31.881 1.00 97.56 121 LYS A CA 1
ATOM 956 C C . LYS A 1 121 ? -20.776 0.609 31.823 1.00 97.56 121 LYS A C 1
ATOM 958 O O . LYS A 1 121 ? -21.286 -0.001 32.755 1.00 97.56 121 LYS A O 1
ATOM 963 N N . THR A 1 122 ? -21.463 0.953 30.736 1.00 98.19 122 THR A N 1
ATOM 964 C CA . THR A 1 122 ? -22.881 0.612 30.523 1.00 98.19 122 THR A CA 1
ATOM 965 C C . THR A 1 122 ? -23.090 -0.790 29.946 1.00 98.19 122 THR A C 1
ATOM 967 O O . THR A 1 122 ? -24.228 -1.187 29.703 1.00 98.19 122 THR A O 1
ATOM 970 N N . GLY A 1 123 ? -22.017 -1.550 29.705 1.00 97.31 123 GLY A N 1
ATOM 971 C CA . GLY A 1 123 ? -22.087 -2.902 29.151 1.00 97.31 123 GLY A CA 1
ATOM 972 C C . GLY A 1 123 ? -22.509 -2.964 27.679 1.00 97.31 123 GLY A C 1
ATOM 973 O O . GLY A 1 123 ? -22.843 -4.047 27.194 1.00 97.31 123 GLY A O 1
ATOM 974 N N . LYS A 1 124 ? -22.497 -1.829 26.960 1.00 97.94 124 LYS A N 1
ATOM 975 C CA . LYS A 1 124 ? -22.707 -1.773 25.501 1.00 97.94 124 LYS A CA 1
ATOM 976 C C . LYS A 1 124 ? -21.529 -2.386 24.748 1.00 97.94 124 LYS A C 1
ATOM 978 O O . LYS A 1 124 ? -21.733 -3.043 23.734 1.00 97.94 124 LYS A O 1
ATOM 983 N N . ILE A 1 125 ? -20.315 -2.204 25.268 1.00 96.69 125 ILE A N 1
ATOM 984 C CA . ILE A 1 125 ? -19.112 -2.925 24.845 1.00 96.69 125 ILE A CA 1
ATOM 985 C C . ILE A 1 125 ? -18.755 -3.903 25.962 1.00 96.69 125 ILE A C 1
ATOM 987 O O . ILE A 1 125 ? -18.485 -3.486 27.085 1.00 96.69 125 ILE A O 1
ATOM 991 N N . LYS A 1 126 ? -18.777 -5.203 25.655 1.00 95.75 126 LYS A N 1
ATOM 992 C CA . LYS A 1 126 ? -18.513 -6.280 26.628 1.00 95.75 126 LYS A CA 1
ATOM 993 C C . LYS A 1 126 ? -17.121 -6.904 26.490 1.00 95.75 126 LYS A C 1
ATOM 995 O O . LYS A 1 126 ? -16.674 -7.577 27.410 1.00 95.75 126 LYS A O 1
ATOM 1000 N N . GLY A 1 127 ? -16.446 -6.680 25.363 1.00 93.62 127 GLY A N 1
ATOM 1001 C CA 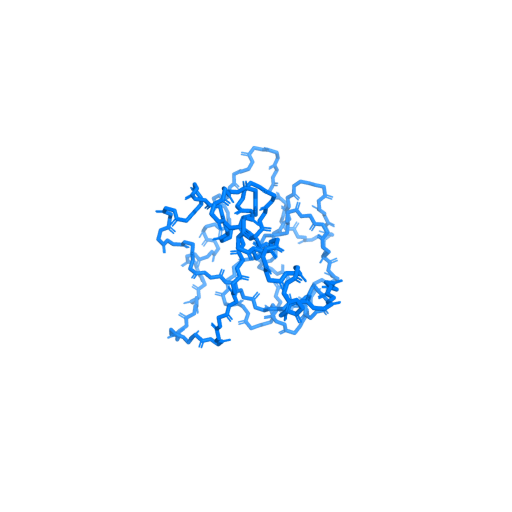. GLY A 1 127 ? -15.101 -7.177 25.080 1.00 93.62 127 GLY A CA 1
ATOM 1002 C C . GLY A 1 127 ? -14.467 -6.421 23.913 1.00 93.62 127 GLY A C 1
ATOM 1003 O O . GLY A 1 127 ? -15.183 -5.874 23.073 1.00 93.62 127 GLY A O 1
ATOM 1004 N N . ILE A 1 128 ? -13.136 -6.379 23.896 1.00 91.00 128 ILE A N 1
ATOM 1005 C CA . ILE A 1 128 ? -12.305 -5.808 22.829 1.00 91.00 128 ILE A CA 1
ATOM 1006 C C . ILE A 1 128 ? -11.371 -6.936 22.380 1.00 91.00 128 ILE A C 1
ATOM 1008 O O . ILE A 1 128 ? -10.736 -7.557 23.233 1.00 91.00 128 ILE A O 1
ATOM 1012 N N . TYR A 1 129 ? -11.343 -7.226 21.081 1.00 90.06 129 TYR A N 1
ATOM 1013 C CA . TYR A 1 129 ? -10.579 -8.310 20.459 1.00 90.06 129 TYR A CA 1
ATOM 1014 C C . TYR A 1 129 ? -9.879 -7.821 19.194 1.00 90.06 129 TYR A C 1
ATOM 1016 O O . TYR A 1 129 ? -10.402 -6.868 18.569 1.00 90.06 129 TYR A O 1
#

Sequence (129 aa):
MLPAHGYPELKKYTNLVGHFGTAWYNQQHELLNFPGPVVFTTNCLMKPKPEYAEHIFTTNEVGYAGLIHVGSNKDFKVVIEKALAMDGFQDDKKDGEVLTGFGHHALLETEITEKLVSYIKTGKIKGIY

pLDDT: mean 95.81, std 2.75, range [83.75, 98.75]

Organism: NCBI:txid370355

Secondary structure (DSSP, 8-state):
-GGGGG-HHHHT-TT-----SSSGGGHHHHGGG--S-EEE-SS------HHHHTTEEEETT---TTSEEE-TT--THHHHHHHHTS---SS------------HHHHHSHHHHHHHHHHHHTTS-----

InterPro domains:
  IPR004137 Hydroxylamine reductase/Ni-containing CO dehydrogenase [PF03063] (1-128)
  IPR004137 Hydroxylamine reductase/Ni-containing CO dehydrogenase [PTHR30109] (1-128)
  IPR011254 Prismane-like superfamily [SSF56821] (1-128)
  IPR016099 Prismane-like, alpha/beta-sandwich [G3DSA:3.40.50.2030] (1-108)

Foldseek 3Di:
DQQLCLDPVSVVDPVPPHDFDDDPVCCQVRQLVFQAADEAADDDDDDHDPSRQQRYEYEDPDDDPPHHYQYPVNPCVVRVVRRVVTPGDPDPDDPDDDDHNPDPVVCPPPVNVVVVVVCCVVVVDVDDD

Radius of gyration: 19.25 Å; chains: 1; bounding box: 42×31×52 Å